Protein AF-E7F0K5-F1 (afdb_monomer)

Radius of gyration: 49.09 Å; Cα contacts (8 Å, |Δi|>4): 23; chains: 1; bounding box: 110×44×139 Å

InterPro domains:
  IPR042800 MAP3K7 C-terminal-like protein [PTHR47140] (5-150)
  IPR060742 MAP3K7-like, C-terminal coiled coil [PF27575] (57-149)

Sequence (150 aa):
MDVDVSAETLELRYQILSFSYQACYSACVFLSELKDAEDPLPSFPDLEQRLQPVLPCRSLKESIEVYKDHCKMANEFNQVKHEIARLEDRKKELMAELLEDEKASMEFARYEEEYRILTEENQNLITVHSERAQQLETLRVISQKRQGSS

Foldseek 3Di:
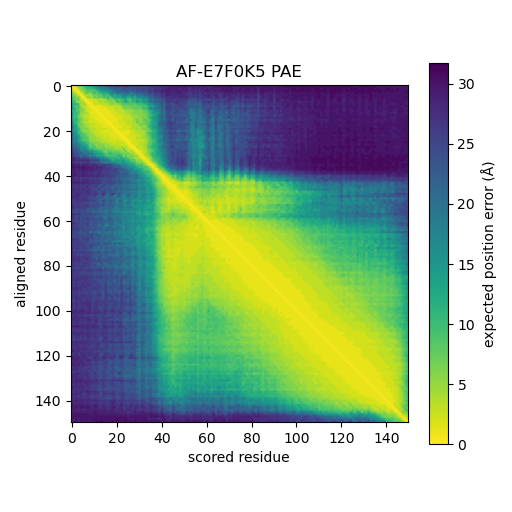DDPDPPVVVVVVVVVVVVVVVVVVVVVVVVVVVVPPDDDDDDDQPPDDPVLDQDDFDPVDPVSVVVSVVSSVVSVVVVVVVVVVVVVVVVVVVVVVVVVVVVVVVVVVVVVVVVVVVVVVVVVVVVVVVVVVVVVVVVVVVVVVVVVPPD

pLDDT: mean 83.78, std 17.15, range [43.09, 98.88]

Mea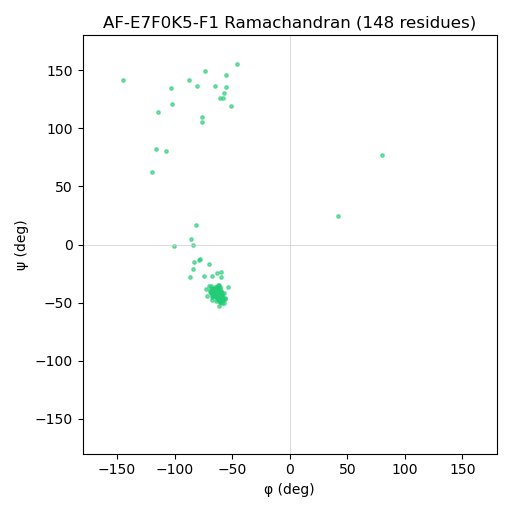n predicted aligned error: 14.66 Å

Structure (mmCIF, N/CA/C/O backbone):
data_AF-E7F0K5-F1
#
_entry.id   AF-E7F0K5-F1
#
loop_
_atom_site.group_PDB
_atom_site.id
_atom_site.type_symbol
_atom_site.label_atom_id
_atom_site.label_alt_id
_atom_site.label_comp_id
_atom_site.label_asym_id
_atom_site.label_entity_id
_atom_site.label_seq_id
_atom_site.pdbx_PDB_ins_code
_atom_site.Cartn_x
_atom_site.Cartn_y
_atom_site.Cartn_z
_atom_site.occupancy
_atom_site.B_iso_or_equiv
_atom_site.auth_seq_id
_atom_site.auth_comp_id
_atom_site.auth_asym_id
_atom_site.auth_atom_id
_atom_site.pdbx_PDB_model_num
ATOM 1 N N . MET A 1 1 ? 60.156 34.770 -71.248 1.00 43.09 1 MET A N 1
ATOM 2 C CA . MET A 1 1 ? 59.335 33.679 -71.827 1.00 43.09 1 MET A CA 1
ATOM 3 C C . MET A 1 1 ? 58.666 33.064 -70.623 1.00 43.09 1 MET A C 1
ATOM 5 O O . MET A 1 1 ? 59.185 32.113 -70.062 1.00 43.09 1 MET A O 1
ATOM 9 N N . ASP A 1 2 ? 57.601 33.705 -70.160 1.00 46.62 2 ASP A N 1
ATOM 10 C CA . ASP A 1 2 ? 56.984 33.415 -68.868 1.00 46.62 2 ASP A CA 1
ATOM 11 C C . ASP A 1 2 ? 55.582 32.912 -69.173 1.00 46.62 2 ASP A C 1
ATOM 13 O O . ASP A 1 2 ? 54.620 33.669 -69.272 1.00 46.62 2 ASP A O 1
ATOM 17 N N . VAL A 1 3 ? 55.529 31.624 -69.503 1.00 49.34 3 VAL A N 1
ATOM 18 C CA . VAL A 1 3 ? 54.301 30.918 -69.851 1.00 49.34 3 VAL A CA 1
ATOM 19 C C . VAL A 1 3 ? 53.549 30.642 -68.556 1.00 49.34 3 VAL A C 1
ATOM 21 O O . VAL A 1 3 ? 53.991 29.830 -67.759 1.00 49.34 3 VAL A O 1
ATOM 24 N N . ASP A 1 4 ? 52.475 31.391 -68.325 1.00 54.81 4 ASP A N 1
ATOM 25 C CA . ASP A 1 4 ? 51.150 30.941 -67.861 1.00 54.81 4 ASP A CA 1
ATOM 26 C C . ASP A 1 4 ? 51.013 29.869 -66.747 1.00 54.81 4 ASP A C 1
ATOM 28 O O . ASP A 1 4 ? 49.973 29.228 -66.616 1.00 54.81 4 ASP A O 1
ATOM 32 N N . VAL A 1 5 ? 52.010 29.703 -65.869 1.00 55.72 5 VAL A N 1
ATOM 33 C CA . VAL A 1 5 ? 51.971 28.727 -64.753 1.00 55.72 5 VAL A CA 1
ATOM 34 C C . VAL A 1 5 ? 50.801 28.990 -63.790 1.00 55.72 5 VAL A C 1
ATOM 36 O O . VAL A 1 5 ? 50.279 28.074 -63.150 1.00 55.72 5 VAL A O 1
ATOM 39 N N . SER A 1 6 ? 50.360 30.246 -63.681 1.00 59.16 6 SER A N 1
ATOM 40 C CA . SER A 1 6 ? 49.271 30.638 -62.777 1.00 59.16 6 SER A CA 1
ATOM 41 C C . SER A 1 6 ? 47.898 30.173 -63.279 1.00 59.16 6 SER A C 1
ATOM 43 O O . SER A 1 6 ? 47.079 29.730 -62.472 1.00 59.16 6 SER A O 1
ATOM 45 N N . ALA A 1 7 ? 47.656 30.222 -64.595 1.00 58.06 7 ALA A N 1
ATOM 46 C CA . ALA A 1 7 ? 46.385 29.810 -65.185 1.00 58.06 7 ALA A CA 1
ATOM 47 C C . ALA A 1 7 ? 46.214 28.285 -65.147 1.00 58.06 7 ALA A C 1
ATOM 49 O O . ALA A 1 7 ? 45.179 27.802 -64.694 1.00 58.06 7 ALA A O 1
ATOM 50 N N . GLU A 1 8 ? 47.258 27.524 -65.494 1.00 62.09 8 GLU A N 1
ATOM 51 C CA . GLU A 1 8 ? 47.227 26.053 -65.421 1.00 62.09 8 GLU A CA 1
ATOM 52 C C . GLU A 1 8 ? 47.036 25.545 -63.983 1.00 62.09 8 GLU A C 1
ATOM 54 O O . GLU A 1 8 ? 46.307 24.581 -63.740 1.00 62.09 8 GLU A O 1
ATOM 59 N N . THR A 1 9 ? 47.634 26.226 -62.999 1.00 68.50 9 THR A N 1
ATOM 60 C CA . THR A 1 9 ? 47.472 25.871 -61.581 1.00 68.50 9 THR A CA 1
ATOM 61 C C . THR A 1 9 ? 46.059 26.173 -61.070 1.00 68.50 9 THR A C 1
ATOM 63 O O . THR A 1 9 ? 45.535 25.430 -60.233 1.00 68.50 9 THR A O 1
ATOM 66 N N . LEU A 1 10 ? 45.427 27.251 -61.549 1.00 67.94 10 LEU A N 1
ATOM 67 C CA . LEU A 1 10 ? 44.035 27.562 -61.217 1.00 67.94 10 LEU A CA 1
ATOM 68 C C . LEU A 1 10 ? 43.073 26.536 -61.824 1.00 67.94 10 LEU A C 1
ATOM 70 O O . LEU A 1 10 ? 42.159 26.090 -61.130 1.00 67.94 10 LEU A O 1
ATOM 74 N N . GLU A 1 11 ? 43.320 26.121 -63.065 1.00 76.94 11 GLU A N 1
ATOM 75 C CA . GLU A 1 11 ? 42.488 25.150 -63.777 1.00 76.94 11 GLU A CA 1
ATOM 76 C C . GLU A 1 11 ? 42.515 23.779 -63.086 1.00 76.94 11 GLU A C 1
ATOM 78 O O . GLU A 1 11 ? 41.473 23.197 -62.785 1.00 76.94 11 GLU A O 1
ATOM 83 N N . LEU A 1 12 ? 43.705 23.314 -62.690 1.00 75.00 12 LEU A N 1
ATOM 84 C CA . LEU A 1 12 ? 43.871 22.083 -61.910 1.00 75.00 12 LEU A CA 1
ATOM 85 C C . LEU A 1 12 ? 43.131 22.133 -60.567 1.00 75.00 12 LEU A C 1
ATOM 87 O O . LEU A 1 12 ? 42.501 21.153 -60.166 1.00 75.00 12 LEU A O 1
ATOM 91 N N . ARG A 1 13 ? 43.162 23.273 -59.866 1.00 75.56 13 ARG A N 1
ATOM 92 C CA . ARG A 1 13 ? 42.415 23.444 -58.608 1.00 75.56 13 ARG A CA 1
ATOM 93 C C . ARG A 1 13 ? 40.910 23.422 -58.839 1.00 75.56 13 ARG A C 1
ATOM 95 O O . ARG A 1 13 ? 40.201 22.781 -58.065 1.00 75.56 13 ARG A O 1
ATOM 102 N N . TYR A 1 14 ? 40.434 24.085 -59.890 1.00 75.12 14 TYR A N 1
ATOM 103 C CA . TYR A 1 14 ? 39.019 24.099 -60.251 1.00 75.12 14 TYR A CA 1
ATOM 104 C C . TYR A 1 14 ? 38.523 22.696 -60.606 1.00 75.12 14 TYR A C 1
ATOM 106 O O . TYR A 1 14 ? 37.451 22.286 -60.167 1.00 75.12 14 TYR A O 1
ATOM 114 N N . GLN A 1 15 ? 39.345 21.917 -61.305 1.00 80.00 15 GLN A N 1
ATOM 115 C CA . GLN A 1 15 ? 39.024 20.548 -61.679 1.00 80.00 15 GLN A CA 1
ATOM 116 C C . GLN A 1 15 ? 39.005 19.602 -60.471 1.00 80.00 15 GLN A C 1
ATOM 118 O O . GLN A 1 15 ? 38.096 18.791 -60.332 1.00 80.00 15 GLN A O 1
ATOM 123 N N . ILE A 1 16 ? 39.943 19.740 -59.531 1.00 77.19 16 ILE A N 1
ATOM 124 C CA . ILE A 1 16 ? 39.923 18.968 -58.276 1.00 77.19 16 ILE A CA 1
ATOM 125 C C . ILE A 1 16 ? 38.682 19.315 -57.435 1.00 77.19 16 ILE A C 1
ATOM 127 O O . ILE A 1 16 ? 38.042 18.425 -56.871 1.00 77.19 16 ILE A O 1
ATOM 131 N N . LEU A 1 17 ? 38.319 20.599 -57.361 1.00 69.69 17 LEU A N 1
ATOM 132 C CA . LEU A 1 17 ? 37.118 21.063 -56.661 1.00 69.69 17 LEU A CA 1
ATOM 133 C C . LEU A 1 17 ? 35.829 20.582 -57.339 1.00 69.69 17 LEU A C 1
ATOM 135 O O . LEU A 1 17 ? 34.889 20.200 -56.646 1.00 69.69 17 LEU A O 1
ATOM 139 N N . SER A 1 18 ? 35.778 20.550 -58.672 1.00 75.00 18 SER A N 1
ATOM 140 C CA . SER A 1 18 ? 34.610 20.054 -59.399 1.00 75.00 18 SER A CA 1
ATOM 141 C C . SER A 1 18 ? 34.449 18.542 -59.240 1.00 75.00 18 SER A C 1
ATOM 143 O O . SER A 1 18 ? 33.335 18.081 -59.009 1.00 75.00 18 SER A O 1
ATOM 145 N N . PHE A 1 19 ? 35.542 17.771 -59.243 1.00 74.62 19 PHE A N 1
ATOM 146 C CA . PHE A 1 19 ? 35.499 16.334 -58.964 1.00 74.62 19 PHE A CA 1
ATOM 147 C C . PHE A 1 19 ? 35.072 16.025 -57.526 1.00 74.62 19 PHE A C 1
ATOM 149 O O . PHE A 1 19 ? 34.264 15.118 -57.320 1.00 74.62 19 PHE A O 1
ATOM 156 N N . SER A 1 20 ? 35.560 16.776 -56.533 1.00 72.44 20 SER A N 1
ATOM 157 C CA . SER A 1 20 ? 35.138 16.581 -55.140 1.00 72.44 20 SER A CA 1
ATOM 158 C C . SER A 1 20 ? 33.671 16.965 -54.934 1.00 72.44 20 SER A C 1
ATOM 160 O O . SER A 1 20 ? 32.935 16.226 -54.283 1.00 72.44 20 SER A O 1
ATOM 162 N N . TYR A 1 21 ? 33.207 18.049 -55.562 1.00 71.62 21 TYR A N 1
ATOM 163 C CA . TYR A 1 21 ? 31.803 18.449 -55.537 1.00 71.62 21 TYR A CA 1
ATOM 164 C C . TYR A 1 21 ? 30.902 17.426 -56.235 1.00 71.62 21 TYR A C 1
ATOM 166 O O . TYR A 1 21 ? 29.876 17.048 -55.679 1.00 71.62 21 TYR A O 1
ATOM 174 N N . GLN A 1 22 ? 31.303 16.913 -57.401 1.00 75.12 22 GLN A N 1
ATOM 175 C CA . GLN A 1 22 ? 30.571 15.880 -58.136 1.00 75.12 22 GLN A CA 1
ATOM 176 C C . GLN A 1 22 ? 30.497 14.570 -57.340 1.00 75.12 22 GLN A C 1
ATOM 178 O O . GLN A 1 22 ? 29.451 13.927 -57.315 1.00 75.12 22 GLN A O 1
ATOM 183 N N . ALA A 1 23 ? 31.579 14.184 -56.656 1.00 68.75 23 ALA A N 1
ATOM 184 C CA . ALA A 1 23 ? 31.605 13.008 -55.790 1.00 68.75 23 ALA A CA 1
ATOM 185 C C . ALA A 1 23 ? 30.695 13.188 -54.565 1.00 68.75 23 ALA A C 1
ATOM 187 O O . ALA A 1 23 ? 29.912 12.295 -54.250 1.00 68.75 23 ALA A O 1
ATOM 188 N N . CYS A 1 24 ? 30.733 14.359 -53.922 1.00 60.94 24 CYS A N 1
ATOM 189 C CA . CYS A 1 24 ? 29.842 14.697 -52.813 1.00 60.94 24 CYS A CA 1
ATOM 190 C C . CYS A 1 24 ? 28.375 14.760 -53.254 1.00 60.94 24 CYS A C 1
ATOM 192 O O . CYS A 1 24 ? 27.509 14.233 -52.564 1.00 60.94 24 CYS A O 1
ATOM 194 N N . TYR A 1 25 ? 28.087 15.363 -54.409 1.00 63.22 25 TYR A N 1
ATOM 195 C CA . TYR A 1 25 ? 26.742 15.453 -54.971 1.00 63.22 25 TYR A CA 1
ATOM 196 C C . TYR A 1 25 ? 26.218 14.073 -55.369 1.00 63.22 25 TYR A C 1
ATOM 198 O O . TYR A 1 25 ? 25.103 13.730 -55.002 1.00 63.22 25 TYR A O 1
ATOM 206 N N . SER A 1 26 ? 27.037 13.243 -56.017 1.00 65.88 26 SER A N 1
ATOM 207 C CA . SER A 1 26 ? 26.697 11.857 -56.357 1.00 65.88 26 SER A CA 1
ATOM 208 C C . SER A 1 26 ? 26.440 11.011 -55.105 1.00 65.88 26 SER A C 1
ATOM 210 O O . SER A 1 26 ? 25.443 10.300 -55.044 1.00 65.88 26 SER A O 1
ATOM 212 N N . ALA A 1 27 ? 27.252 11.163 -54.052 1.00 60.41 27 ALA A N 1
ATOM 213 C CA . ALA A 1 27 ? 27.002 10.525 -52.759 1.00 60.41 27 ALA A CA 1
ATOM 214 C C . ALA A 1 27 ? 25.692 11.015 -52.112 1.00 60.41 27 ALA A C 1
ATOM 216 O O . ALA A 1 27 ? 24.942 10.213 -51.560 1.00 60.41 27 ALA A O 1
ATOM 217 N N . CYS A 1 28 ? 25.380 12.312 -52.218 1.00 52.47 28 CYS A N 1
ATOM 218 C CA . CYS A 1 28 ? 24.133 12.897 -51.713 1.00 52.47 28 CYS A CA 1
ATOM 219 C C . CYS A 1 28 ? 22.896 12.432 -52.503 1.00 52.47 28 CYS A C 1
ATOM 221 O O . CYS A 1 28 ? 21.852 12.146 -51.913 1.00 52.47 28 CYS A O 1
ATOM 223 N N . VAL A 1 29 ? 23.005 12.337 -53.831 1.00 53.88 29 VAL A N 1
ATOM 224 C CA . VAL A 1 29 ? 21.943 11.850 -54.723 1.00 53.88 29 VAL A CA 1
ATOM 225 C C . VAL A 1 29 ? 21.714 10.356 -54.501 1.00 53.88 29 VAL A C 1
ATOM 227 O O . VAL A 1 29 ? 20.574 9.944 -54.324 1.00 53.88 29 VAL A O 1
ATOM 230 N N . PHE A 1 30 ? 22.775 9.562 -54.346 1.00 49.00 30 PHE A N 1
ATOM 231 C CA . PHE A 1 30 ? 22.680 8.139 -54.011 1.00 49.00 30 PHE A CA 1
ATOM 232 C C . PHE A 1 30 ? 22.036 7.896 -52.633 1.00 49.00 30 PHE A C 1
ATOM 234 O O . PHE A 1 30 ? 21.244 6.972 -52.460 1.00 49.00 30 PHE A O 1
ATOM 241 N N . LEU A 1 31 ? 22.309 8.765 -51.652 1.00 50.12 31 LEU A N 1
ATOM 242 C CA . LEU A 1 31 ? 21.621 8.764 -50.354 1.00 50.12 31 LEU A CA 1
ATOM 243 C C . LEU A 1 31 ? 20.137 9.156 -50.460 1.00 50.12 31 LEU A C 1
ATOM 245 O O . LEU A 1 31 ? 19.339 8.740 -49.622 1.00 50.12 31 LEU A O 1
ATOM 249 N N . SER A 1 32 ? 19.767 9.943 -51.475 1.00 48.00 32 SER A N 1
ATOM 250 C CA . SER A 1 32 ? 18.395 10.417 -51.699 1.00 48.00 32 SER A CA 1
ATOM 251 C C . SER A 1 32 ? 17.541 9.441 -52.516 1.00 48.00 32 SER A C 1
ATOM 253 O O . SER A 1 32 ? 16.331 9.405 -52.315 1.00 48.00 32 SER A O 1
ATOM 255 N N . GLU A 1 33 ? 18.143 8.633 -53.393 1.00 43.81 33 GLU A N 1
ATOM 256 C CA . GLU A 1 33 ? 17.443 7.646 -54.234 1.00 43.81 33 GLU A CA 1
ATOM 257 C C . GLU A 1 33 ? 17.156 6.311 -53.516 1.00 43.81 33 GLU A C 1
ATOM 259 O O . GLU A 1 33 ? 16.277 5.565 -53.931 1.00 43.81 33 GLU A O 1
ATOM 264 N N . LEU A 1 34 ? 17.794 6.032 -52.373 1.00 47.22 34 LEU A N 1
ATOM 265 C CA . LEU A 1 34 ? 17.490 4.872 -51.509 1.00 47.22 34 LEU A CA 1
ATOM 266 C C . LEU A 1 34 ? 16.281 5.095 -50.578 1.00 47.22 34 LEU A C 1
ATOM 268 O O . LEU A 1 34 ? 16.114 4.399 -49.574 1.00 47.22 34 LEU A O 1
ATOM 272 N N . LYS A 1 35 ? 15.457 6.102 -50.881 1.00 48.16 35 LYS A N 1
ATOM 273 C CA . LYS A 1 35 ? 14.276 6.492 -50.102 1.00 48.16 35 LYS A CA 1
ATOM 274 C C . LYS A 1 35 ? 13.017 5.696 -50.463 1.00 48.16 35 LYS A C 1
ATOM 276 O O . LYS A 1 35 ? 11.964 5.975 -49.898 1.00 48.16 35 LYS A O 1
ATOM 281 N N . ASP A 1 36 ? 13.138 4.703 -51.342 1.00 45.16 36 ASP A N 1
ATOM 282 C CA . ASP A 1 36 ? 12.068 3.760 -51.648 1.00 45.16 36 ASP A CA 1
ATOM 283 C C . ASP A 1 36 ? 12.305 2.417 -50.940 1.00 45.16 36 ASP A C 1
ATOM 285 O O . ASP A 1 36 ? 13.305 1.739 -51.167 1.00 45.16 36 ASP A O 1
ATOM 289 N N . ALA A 1 37 ? 11.325 2.057 -50.102 1.00 52.66 37 ALA A N 1
ATOM 290 C CA . ALA A 1 37 ? 11.152 0.813 -49.341 1.00 52.66 37 ALA A CA 1
ATOM 291 C C . ALA A 1 37 ? 11.955 0.655 -48.031 1.00 52.66 37 ALA A C 1
ATOM 293 O O . ALA A 1 37 ? 12.883 -0.140 -47.956 1.00 52.66 37 ALA A O 1
ATOM 294 N N . GLU A 1 38 ? 11.527 1.312 -46.949 1.00 50.19 38 GLU A N 1
ATOM 295 C CA . GLU A 1 38 ? 11.812 0.862 -45.572 1.00 50.19 38 GLU A CA 1
ATOM 296 C C . GLU A 1 38 ? 10.611 1.192 -44.669 1.00 50.19 38 GLU A C 1
ATOM 298 O O . GLU A 1 38 ? 9.983 2.242 -44.827 1.00 50.19 38 GLU A O 1
ATOM 303 N N . ASP A 1 39 ? 10.299 0.286 -43.739 1.00 53.38 39 ASP A N 1
ATOM 304 C CA . ASP A 1 39 ? 9.325 0.452 -42.652 1.00 53.38 39 ASP A CA 1
ATOM 305 C C . ASP A 1 39 ? 9.481 1.805 -41.921 1.00 53.38 39 ASP A C 1
ATOM 307 O O . ASP A 1 39 ? 10.584 2.366 -41.890 1.00 53.38 39 ASP A O 1
ATOM 311 N N . PRO A 1 40 ? 8.419 2.341 -41.281 1.00 57.78 40 PRO A N 1
ATOM 312 C CA . PRO A 1 40 ? 8.531 3.536 -40.451 1.00 57.78 40 PRO A CA 1
ATOM 313 C C . PRO A 1 40 ? 9.675 3.375 -39.447 1.00 57.78 40 PRO A C 1
ATOM 315 O O . PRO A 1 40 ? 9.658 2.466 -38.616 1.00 57.78 40 PRO A O 1
ATOM 318 N N . LEU A 1 41 ? 10.677 4.254 -39.532 1.00 64.38 41 LEU A N 1
ATOM 319 C CA . LEU A 1 41 ? 11.824 4.209 -38.631 1.00 64.38 41 LEU A CA 1
ATOM 320 C C . LEU A 1 41 ? 11.334 4.301 -37.176 1.00 64.38 41 LEU A C 1
ATOM 322 O O . LEU A 1 41 ? 10.553 5.208 -36.861 1.00 64.38 41 LEU A O 1
ATOM 326 N N . PRO A 1 42 ? 11.781 3.401 -36.283 1.00 66.56 42 PRO A N 1
ATOM 327 C CA . PRO A 1 42 ? 11.388 3.451 -34.885 1.00 66.56 42 PRO A CA 1
ATOM 328 C C . PRO A 1 42 ? 11.839 4.780 -34.269 1.00 66.56 42 PRO A C 1
ATOM 330 O O . PRO A 1 42 ? 13.004 5.169 -34.361 1.00 66.56 42 PRO A O 1
ATOM 333 N N . SER A 1 43 ? 10.885 5.495 -33.671 1.00 76.81 43 SER A N 1
ATOM 334 C CA . SER A 1 43 ? 11.100 6.789 -33.024 1.00 76.81 43 SER A CA 1
ATOM 335 C C . SER A 1 43 ? 11.121 6.614 -31.509 1.00 76.81 43 SER A C 1
ATOM 337 O O . SER A 1 43 ? 10.260 5.937 -30.949 1.00 76.81 43 SER A O 1
ATOM 339 N N . PHE A 1 44 ? 12.095 7.238 -30.846 1.00 84.38 44 PHE A N 1
ATOM 340 C CA . PHE A 1 44 ? 12.340 7.086 -29.413 1.00 84.38 44 PHE A CA 1
ATOM 341 C C . PHE A 1 44 ? 12.219 8.428 -28.673 1.00 84.38 44 PHE A C 1
ATOM 343 O O . PHE A 1 44 ? 13.202 8.890 -28.105 1.00 84.38 44 PHE A O 1
ATOM 350 N N . PRO A 1 45 ? 11.049 9.090 -28.653 1.00 82.00 45 PRO A N 1
ATOM 351 C CA . PRO A 1 45 ? 10.909 10.457 -28.127 1.00 82.00 45 PRO A CA 1
ATOM 352 C C . PRO A 1 45 ? 11.305 10.602 -26.646 1.00 82.00 45 PRO A C 1
ATOM 354 O O . PRO A 1 45 ? 11.682 11.683 -26.207 1.00 82.00 45 PRO A O 1
ATOM 357 N N . ASP A 1 46 ? 11.247 9.504 -25.895 1.00 83.69 46 ASP A N 1
ATOM 358 C CA . ASP A 1 46 ? 11.579 9.420 -24.474 1.00 83.69 46 ASP A CA 1
ATOM 359 C C . ASP A 1 46 ? 13.077 9.371 -24.144 1.00 83.69 46 ASP A C 1
ATOM 361 O O . ASP A 1 46 ? 13.437 9.507 -22.968 1.00 83.69 46 ASP A O 1
ATOM 365 N 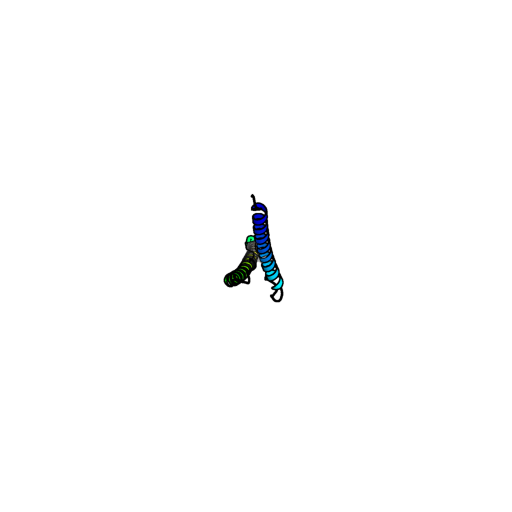N . LEU A 1 47 ? 13.937 9.150 -25.146 1.00 85.50 47 LEU A N 1
ATOM 366 C CA . LEU A 1 47 ? 15.391 9.151 -24.992 1.00 85.50 47 LEU A CA 1
ATOM 367 C C . LEU A 1 47 ? 15.947 10.568 -25.163 1.00 85.50 47 LEU A C 1
ATOM 369 O O . LEU A 1 47 ? 15.549 11.312 -26.061 1.00 85.50 47 LEU A O 1
ATOM 373 N N . GLU A 1 48 ? 16.949 10.920 -24.356 1.00 85.31 48 GLU A N 1
ATOM 374 C CA . GLU A 1 48 ? 17.704 12.158 -24.555 1.00 85.31 48 GLU A CA 1
ATOM 375 C C . GLU A 1 48 ? 18.282 12.228 -25.973 1.00 85.31 48 GLU A C 1
ATOM 377 O O . GLU A 1 48 ? 18.713 11.217 -26.529 1.00 85.31 48 GLU A O 1
ATOM 382 N N . GLN A 1 49 ? 18.367 13.431 -26.546 1.00 83.69 49 GLN A N 1
ATOM 383 C CA . GLN A 1 49 ? 18.805 13.617 -27.933 1.00 83.69 49 GLN A CA 1
ATOM 384 C C . GLN A 1 49 ? 20.167 12.961 -28.234 1.00 83.69 49 GLN A C 1
ATOM 386 O O . GLN A 1 49 ? 20.354 12.401 -29.309 1.00 83.69 49 GLN A O 1
ATOM 391 N N . ARG A 1 50 ? 21.105 12.977 -27.276 1.00 85.25 50 ARG A N 1
ATOM 392 C CA . ARG A 1 50 ? 22.432 12.344 -27.415 1.00 85.25 50 ARG A CA 1
ATOM 393 C C . ARG A 1 50 ? 22.409 10.810 -27.414 1.00 85.25 50 ARG A C 1
ATOM 395 O O . ARG A 1 50 ? 23.407 10.201 -27.773 1.00 85.25 50 ARG A O 1
ATOM 402 N N . LEU A 1 51 ? 21.311 10.204 -26.964 1.00 86.62 51 LEU A N 1
ATOM 403 C CA . LEU A 1 51 ? 21.116 8.755 -26.886 1.00 86.62 51 LEU A CA 1
ATOM 404 C C . LEU A 1 51 ? 20.272 8.218 -28.050 1.00 86.62 51 LEU A C 1
ATOM 406 O O . LEU A 1 51 ? 20.053 7.011 -28.129 1.00 86.62 51 LEU A O 1
ATOM 410 N N . GLN A 1 52 ? 19.799 9.087 -28.947 1.00 86.88 52 GLN A N 1
ATOM 411 C CA . GLN A 1 52 ? 19.024 8.682 -30.117 1.00 86.88 52 GLN A CA 1
ATOM 412 C C . GLN A 1 52 ? 19.879 7.832 -31.071 1.00 86.88 52 GLN A C 1
ATOM 414 O O . GLN A 1 52 ? 21.028 8.201 -31.338 1.00 86.88 52 GLN A O 1
ATOM 419 N N . PRO A 1 53 ? 19.341 6.729 -31.624 1.00 86.81 53 PRO A N 1
ATOM 420 C CA . PRO A 1 53 ? 20.030 5.967 -32.657 1.00 86.81 53 PRO A CA 1
ATOM 421 C C . PRO A 1 53 ? 20.354 6.848 -33.871 1.00 86.81 53 PRO A C 1
ATOM 423 O O . PRO A 1 53 ? 19.474 7.486 -34.451 1.00 86.81 53 PRO A O 1
ATOM 426 N N . VAL A 1 54 ? 21.624 6.872 -34.275 1.00 85.50 54 VAL A N 1
ATOM 427 C CA . VAL A 1 54 ? 22.067 7.587 -35.481 1.00 85.50 54 VAL A CA 1
ATOM 428 C C . VAL A 1 54 ? 21.776 6.729 -36.709 1.00 85.50 54 VAL A C 1
ATOM 430 O O . VAL A 1 54 ? 22.041 5.530 -36.693 1.00 85.50 54 VAL A O 1
ATOM 433 N N . LEU A 1 55 ? 21.256 7.333 -37.783 1.00 86.50 55 LEU A N 1
ATOM 434 C CA . LEU A 1 55 ? 20.938 6.608 -39.018 1.00 86.50 55 LEU A CA 1
ATOM 435 C C . LEU A 1 55 ? 22.165 5.854 -39.567 1.00 86.50 55 LEU A C 1
ATOM 437 O O . LEU A 1 55 ? 23.255 6.432 -39.629 1.00 86.50 55 LEU A O 1
ATOM 441 N N . PRO A 1 56 ? 22.000 4.589 -39.998 1.00 87.38 56 PRO A N 1
ATOM 442 C CA . PRO A 1 56 ? 23.120 3.782 -40.452 1.00 87.38 56 PRO A CA 1
ATOM 443 C C . PRO A 1 56 ? 23.621 4.218 -41.833 1.00 87.38 56 PRO A C 1
ATOM 445 O O . PRO A 1 56 ? 22.848 4.616 -42.709 1.00 87.38 56 PRO A O 1
ATOM 448 N N . CYS A 1 57 ? 24.921 4.044 -42.071 1.00 84.81 57 CYS A N 1
ATOM 449 C CA . CYS A 1 57 ? 25.507 4.111 -43.404 1.00 84.81 57 CYS A CA 1
ATOM 450 C C . CYS A 1 57 ? 25.194 2.814 -44.165 1.00 84.81 57 CYS A C 1
ATOM 452 O O . CYS A 1 57 ? 25.740 1.756 -43.855 1.00 84.81 57 CYS A O 1
ATOM 454 N N . ARG A 1 58 ? 24.320 2.886 -45.177 1.00 77.75 58 ARG A N 1
ATOM 455 C CA . ARG A 1 58 ? 23.805 1.702 -45.896 1.00 77.75 58 ARG A CA 1
ATOM 456 C C . ARG A 1 58 ? 24.877 0.897 -46.642 1.00 77.75 58 ARG A C 1
ATOM 458 O O . ARG A 1 58 ? 24.683 -0.290 -46.879 1.00 77.75 58 ARG A O 1
ATOM 465 N N . SER A 1 59 ? 25.995 1.521 -47.012 1.00 82.69 59 SER A N 1
ATOM 466 C CA . SER A 1 59 ? 27.106 0.847 -47.697 1.00 82.69 59 SER A CA 1
ATOM 467 C C . SER A 1 59 ? 27.999 0.034 -46.755 1.00 82.69 59 SER A C 1
ATOM 469 O O . SER A 1 59 ? 28.792 -0.777 -47.233 1.00 82.69 59 SER A O 1
ATOM 471 N N . LEU A 1 60 ? 27.869 0.217 -45.434 1.00 87.88 60 LEU A N 1
ATOM 472 C CA . LEU A 1 60 ? 28.671 -0.474 -44.432 1.00 87.88 6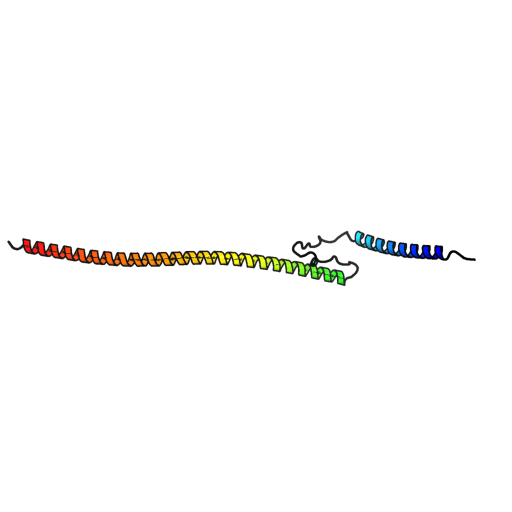0 LEU A CA 1
ATOM 473 C C . LEU A 1 60 ? 27.797 -1.395 -43.577 1.00 87.88 60 LEU A C 1
ATOM 4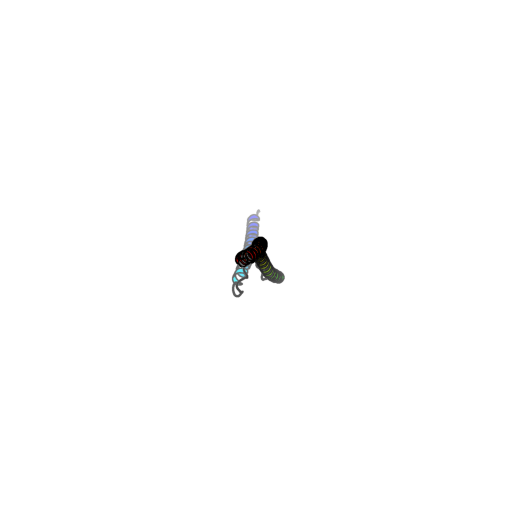75 O O . LEU A 1 60 ? 26.973 -0.944 -42.781 1.00 87.88 60 LEU A O 1
ATOM 479 N N . LYS A 1 61 ? 28.032 -2.705 -43.689 1.00 89.56 61 LYS A N 1
ATOM 480 C CA . LYS A 1 61 ? 27.281 -3.728 -42.946 1.00 89.56 61 LYS A CA 1
ATOM 481 C C . LYS A 1 61 ? 27.343 -3.521 -41.427 1.00 89.56 61 LYS A C 1
ATOM 483 O O . LYS A 1 61 ? 26.321 -3.624 -40.759 1.00 89.56 61 LYS A O 1
ATOM 488 N N . GLU A 1 62 ? 28.518 -3.174 -40.908 1.00 90.75 62 GLU A N 1
ATOM 489 C CA . GLU A 1 62 ? 28.753 -2.937 -39.475 1.00 90.75 62 GLU A CA 1
ATOM 490 C C . GLU A 1 62 ? 27.913 -1.764 -38.951 1.00 90.75 62 GLU A C 1
ATOM 492 O O . GLU A 1 62 ? 27.364 -1.830 -37.855 1.00 90.75 62 GLU A O 1
ATOM 497 N N . SER A 1 63 ? 27.736 -0.709 -39.756 1.00 86.75 63 SER A N 1
ATOM 498 C CA . SER A 1 63 ? 26.915 0.443 -39.369 1.00 86.75 63 SER A CA 1
ATOM 499 C C . SER A 1 63 ? 25.436 0.076 -39.247 1.00 86.75 63 SER A C 1
ATOM 501 O O . SER A 1 63 ? 24.765 0.538 -38.325 1.00 86.75 63 SER A O 1
ATOM 503 N N . ILE A 1 64 ? 24.935 -0.776 -40.147 1.00 87.94 64 ILE A N 1
ATOM 504 C CA . ILE A 1 64 ? 23.559 -1.284 -40.090 1.00 87.94 64 ILE A CA 1
ATOM 505 C C . ILE A 1 64 ? 23.348 -2.146 -38.838 1.00 87.94 64 ILE A C 1
ATOM 507 O O . ILE A 1 64 ? 22.298 -2.053 -38.205 1.00 87.94 64 ILE A O 1
ATOM 511 N N . GLU A 1 65 ? 24.324 -2.977 -38.476 1.00 89.19 65 GLU A N 1
ATOM 512 C CA . GLU A 1 65 ? 24.248 -3.851 -37.300 1.00 89.19 65 GLU A CA 1
ATOM 513 C C . GLU A 1 65 ? 24.247 -3.049 -35.991 1.00 89.19 65 GLU A C 1
ATOM 515 O O . GLU A 1 65 ? 23.332 -3.207 -35.184 1.00 89.19 65 GLU A O 1
ATOM 520 N N . VAL A 1 66 ? 25.162 -2.083 -35.845 1.00 89.81 66 VAL A N 1
ATOM 521 C CA . VAL A 1 66 ? 25.203 -1.182 -34.678 1.00 89.81 66 VAL A CA 1
ATOM 522 C C . VAL A 1 66 ? 23.896 -0.400 -34.517 1.00 89.81 66 VAL A C 1
ATOM 524 O O . VAL A 1 66 ? 23.391 -0.270 -33.404 1.00 89.81 66 VAL A O 1
ATOM 527 N N . TYR A 1 67 ? 23.307 0.093 -35.611 1.00 88.94 67 TYR A N 1
ATOM 528 C CA . TYR A 1 67 ? 22.018 0.789 -35.554 1.00 88.94 67 TYR A CA 1
ATOM 529 C C . TYR A 1 67 ? 20.888 -0.111 -35.036 1.00 88.94 67 TYR A C 1
ATOM 531 O O . TYR A 1 67 ? 20.080 0.324 -34.211 1.00 88.94 67 TYR A O 1
ATOM 539 N N . LYS A 1 68 ? 20.835 -1.370 -35.493 1.00 89.88 68 LYS A N 1
ATOM 540 C CA . LYS A 1 68 ? 19.831 -2.345 -35.042 1.00 89.88 68 LYS A CA 1
ATOM 541 C C . LYS A 1 68 ? 19.973 -2.643 -33.553 1.00 89.88 68 LYS A C 1
ATOM 543 O O . LYS A 1 68 ? 18.971 -2.616 -32.837 1.00 89.88 68 LYS A O 1
ATOM 548 N N . ASP A 1 69 ? 21.198 -2.860 -33.087 1.00 91.62 69 ASP A N 1
ATOM 549 C CA . ASP A 1 69 ? 21.483 -3.095 -31.671 1.00 91.62 69 ASP A CA 1
ATOM 550 C C . ASP A 1 69 ? 21.119 -1.881 -30.811 1.00 91.62 69 ASP A C 1
ATOM 552 O O . ASP A 1 69 ? 20.500 -2.030 -29.756 1.00 91.62 69 ASP A O 1
ATOM 556 N N . HIS A 1 70 ? 21.409 -0.667 -31.287 1.00 92.00 70 HIS A N 1
ATOM 557 C CA . HIS A 1 70 ? 21.021 0.565 -30.598 1.00 92.00 70 HIS A CA 1
ATOM 558 C C . HIS A 1 70 ? 19.499 0.683 -30.501 1.00 92.00 70 HIS A C 1
ATOM 560 O O . HIS A 1 70 ? 18.974 0.934 -29.419 1.00 92.00 70 HIS A O 1
ATOM 566 N N . CYS A 1 71 ? 18.765 0.437 -31.589 1.00 90.62 71 CYS A N 1
ATOM 567 C CA . CYS A 1 71 ? 17.300 0.454 -31.567 1.00 90.62 71 CYS A CA 1
ATOM 568 C C . CYS A 1 71 ? 16.731 -0.578 -30.584 1.00 90.62 71 CYS A C 1
ATOM 570 O O . CYS A 1 71 ? 15.776 -0.289 -29.861 1.00 90.62 71 CYS A O 1
ATOM 572 N N . LYS A 1 72 ? 17.319 -1.777 -30.522 1.00 92.50 72 LYS A N 1
ATOM 573 C CA . LYS A 1 72 ? 16.936 -2.800 -29.543 1.00 92.50 72 LYS A CA 1
ATOM 574 C C . LYS A 1 72 ? 17.163 -2.309 -28.111 1.00 92.50 72 LYS A C 1
ATOM 576 O O . LYS A 1 72 ? 16.243 -2.359 -27.299 1.00 92.50 72 LYS A O 1
ATOM 581 N N . MET A 1 73 ? 18.339 -1.762 -27.824 1.00 93.75 73 MET A N 1
ATOM 582 C CA . MET A 1 73 ? 18.678 -1.248 -26.497 1.00 93.75 73 MET A CA 1
ATOM 583 C C . MET A 1 73 ? 17.811 -0.048 -26.092 1.00 93.75 73 MET A C 1
ATOM 585 O O . MET A 1 73 ? 17.409 0.059 -24.939 1.00 93.75 73 MET A O 1
ATOM 589 N N . ALA A 1 74 ? 17.468 0.834 -27.032 1.00 91.81 74 ALA A N 1
ATOM 590 C CA . ALA A 1 74 ? 16.570 1.960 -26.790 1.00 91.81 74 ALA A CA 1
ATOM 591 C C . ALA A 1 74 ? 15.146 1.495 -26.431 1.00 91.81 74 ALA A C 1
ATOM 593 O O . ALA A 1 74 ? 14.511 2.066 -25.543 1.00 91.81 74 ALA A O 1
ATOM 594 N N . ASN A 1 75 ? 14.663 0.423 -27.068 1.00 90.81 75 ASN A N 1
ATOM 595 C CA . ASN A 1 75 ? 13.397 -0.210 -26.696 1.00 90.81 75 ASN A CA 1
ATOM 596 C C . ASN A 1 75 ? 13.452 -0.793 -25.279 1.00 90.81 75 ASN A C 1
ATOM 598 O O . ASN A 1 75 ? 12.559 -0.528 -24.477 1.00 90.81 75 ASN A O 1
ATOM 602 N N . GLU A 1 76 ? 14.501 -1.551 -24.957 1.00 94.62 76 GLU A N 1
ATOM 603 C CA . GLU A 1 76 ? 14.700 -2.132 -23.622 1.00 94.62 76 GLU A CA 1
ATOM 604 C C . GLU A 1 76 ? 14.807 -1.044 -22.544 1.00 94.62 76 GLU A C 1
ATOM 606 O O . GLU A 1 76 ? 14.160 -1.133 -21.501 1.00 94.62 76 GLU A O 1
ATOM 611 N N . PHE A 1 77 ? 15.542 0.035 -22.821 1.00 93.19 77 PHE A N 1
ATOM 612 C CA . PHE A 1 77 ? 15.647 1.191 -21.933 1.00 93.19 77 PHE A CA 1
ATOM 613 C C . PHE A 1 77 ? 14.276 1.802 -21.638 1.00 93.19 77 PHE A C 1
ATOM 615 O O . PHE A 1 77 ? 13.933 2.030 -20.478 1.00 93.19 77 PHE A O 1
ATOM 622 N N . ASN A 1 78 ? 13.465 2.030 -22.675 1.00 91.31 78 ASN A N 1
ATOM 623 C CA . ASN A 1 78 ? 12.117 2.552 -22.494 1.00 91.31 78 ASN A CA 1
ATOM 624 C C . ASN A 1 78 ? 11.247 1.590 -21.688 1.00 91.31 78 ASN A C 1
ATOM 626 O O . ASN A 1 78 ? 10.533 2.039 -20.797 1.00 91.31 78 ASN A O 1
ATOM 630 N N . GLN A 1 79 ? 11.312 0.285 -21.942 1.00 94.38 79 GLN A N 1
ATOM 631 C CA . GLN A 1 79 ? 10.563 -0.699 -21.154 1.00 94.38 79 GLN A CA 1
ATOM 632 C C . GLN A 1 79 ? 10.933 -0.628 -19.668 1.00 94.38 79 GLN A C 1
ATOM 634 O O . GLN A 1 79 ? 10.045 -0.553 -18.821 1.00 94.38 79 GLN A O 1
ATOM 639 N N . VAL A 1 80 ? 12.228 -0.560 -19.349 1.00 96.56 80 VAL A N 1
ATOM 640 C CA . VAL A 1 80 ? 12.703 -0.419 -17.965 1.00 96.56 80 VAL A CA 1
ATOM 641 C C . VAL A 1 80 ? 12.248 0.908 -17.351 1.00 96.56 80 VAL A C 1
ATOM 643 O O . VAL A 1 80 ? 11.779 0.916 -16.216 1.00 96.56 80 VAL A O 1
ATOM 646 N N . LYS A 1 81 ? 12.313 2.021 -18.092 1.00 94.44 81 LYS A N 1
ATOM 647 C CA . LYS A 1 81 ? 11.813 3.334 -17.643 1.00 94.44 81 LYS A CA 1
ATOM 648 C C . LYS A 1 81 ? 10.331 3.272 -17.251 1.00 94.44 81 LYS A C 1
ATOM 650 O O . LYS A 1 81 ? 9.963 3.769 -16.189 1.00 94.44 81 LYS A O 1
ATOM 655 N N . HIS A 1 82 ? 9.492 2.646 -18.078 1.00 95.56 82 HIS A N 1
ATOM 656 C CA . HIS A 1 82 ? 8.064 2.478 -17.784 1.00 95.56 82 HIS A CA 1
ATOM 657 C C . HIS A 1 82 ? 7.831 1.574 -16.571 1.00 95.56 82 HIS A C 1
ATOM 659 O O . HIS A 1 82 ? 6.971 1.869 -15.744 1.00 95.56 82 HIS A O 1
ATOM 665 N N . GLU A 1 83 ? 8.610 0.500 -16.437 1.00 98.25 83 GLU A N 1
ATOM 666 C CA . GLU A 1 83 ? 8.505 -0.402 -15.292 1.00 98.25 83 GLU A CA 1
ATOM 667 C C . GLU A 1 83 ? 8.886 0.291 -13.980 1.00 98.25 83 GLU A C 1
ATOM 669 O 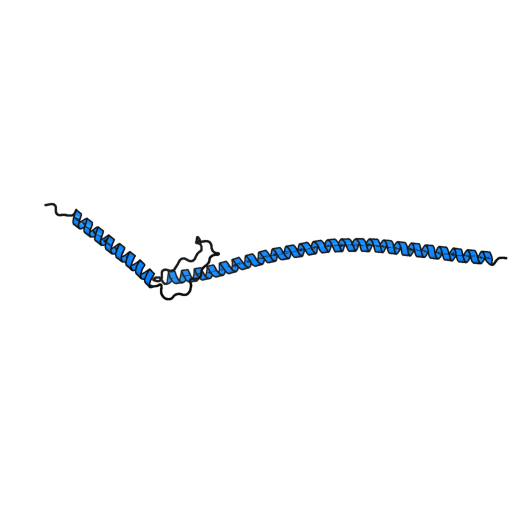O . GLU A 1 83 ? 8.176 0.150 -12.987 1.00 98.25 83 GLU A O 1
ATOM 674 N N . ILE A 1 84 ? 9.953 1.098 -13.982 1.00 98.19 84 ILE A N 1
ATOM 675 C CA . ILE A 1 84 ? 10.342 1.915 -12.826 1.00 98.19 84 ILE A CA 1
ATOM 676 C C . ILE A 1 84 ? 9.191 2.842 -12.425 1.00 98.19 84 ILE A C 1
ATOM 678 O O . ILE A 1 84 ? 8.792 2.830 -11.263 1.00 98.19 84 ILE A O 1
ATOM 682 N N . ALA A 1 85 ? 8.615 3.584 -13.376 1.00 98.00 85 ALA A N 1
ATOM 683 C CA . ALA A 1 85 ? 7.498 4.488 -13.097 1.00 98.00 85 ALA A CA 1
ATOM 684 C C . ALA A 1 85 ? 6.289 3.742 -12.504 1.00 98.00 85 ALA A C 1
ATOM 686 O O . ALA A 1 85 ? 5.729 4.159 -11.492 1.00 98.00 85 ALA A O 1
ATOM 687 N N . ARG A 1 86 ? 5.940 2.580 -13.072 1.00 98.56 86 ARG A N 1
ATOM 688 C CA . ARG A 1 86 ? 4.854 1.729 -12.567 1.00 98.56 86 ARG A CA 1
ATOM 689 C C . ARG A 1 86 ? 5.102 1.269 -11.129 1.00 98.56 86 ARG A C 1
ATOM 691 O O . ARG A 1 86 ? 4.183 1.280 -10.311 1.00 98.56 86 ARG A O 1
ATOM 698 N N . LEU A 1 87 ? 6.329 0.856 -10.814 1.00 98.81 87 LEU A N 1
ATOM 699 C CA . LEU A 1 87 ? 6.706 0.431 -9.464 1.00 98.81 87 LEU A CA 1
ATOM 700 C C . LEU A 1 87 ? 6.680 1.596 -8.469 1.00 98.81 87 LEU A C 1
ATOM 702 O O . LEU A 1 87 ? 6.235 1.421 -7.334 1.00 98.81 87 LEU A O 1
ATOM 706 N N . GLU A 1 88 ? 7.126 2.783 -8.878 1.00 98.75 88 GLU A N 1
ATOM 707 C CA . GLU A 1 88 ? 7.061 3.989 -8.052 1.00 98.75 88 GLU A CA 1
ATOM 708 C C . GLU A 1 88 ? 5.621 4.390 -7.735 1.00 98.75 88 GLU A C 1
ATOM 710 O O . GLU A 1 88 ? 5.323 4.735 -6.590 1.00 98.75 88 GLU A O 1
ATOM 715 N N . ASP A 1 89 ? 4.720 4.302 -8.711 1.00 98.69 89 ASP A N 1
ATOM 716 C CA . ASP A 1 89 ? 3.306 4.595 -8.500 1.00 98.69 89 ASP A CA 1
ATOM 717 C C . ASP A 1 89 ? 2.650 3.557 -7.585 1.00 98.69 89 ASP A C 1
ATOM 719 O O . ASP A 1 89 ? 2.029 3.937 -6.589 1.00 98.69 89 ASP A O 1
ATOM 723 N N . ARG A 1 90 ? 2.908 2.257 -7.793 1.00 98.62 90 ARG A N 1
ATOM 724 C CA . ARG A 1 90 ? 2.401 1.217 -6.882 1.00 98.62 90 ARG A CA 1
ATOM 725 C C . ARG A 1 90 ? 2.933 1.382 -5.457 1.00 98.62 90 ARG A C 1
ATOM 727 O O . ARG A 1 90 ? 2.217 1.122 -4.494 1.00 98.62 90 ARG A O 1
ATOM 734 N N . LYS A 1 91 ? 4.178 1.838 -5.291 1.00 98.75 91 LYS A N 1
ATOM 735 C CA . LYS A 1 91 ? 4.738 2.145 -3.967 1.00 98.75 91 LYS A CA 1
ATOM 736 C C . LYS A 1 91 ? 3.974 3.281 -3.281 1.00 98.75 91 LYS A C 1
ATOM 738 O O . LYS A 1 91 ? 3.727 3.186 -2.082 1.00 98.75 91 LYS A O 1
ATOM 743 N N . LYS A 1 92 ? 3.599 4.338 -4.011 1.00 98.69 92 LYS A N 1
ATOM 744 C CA . LYS A 1 92 ? 2.803 5.450 -3.460 1.00 98.69 92 LYS A CA 1
ATOM 745 C C . LYS A 1 92 ? 1.409 4.983 -3.043 1.00 98.69 92 LYS A C 1
ATOM 747 O O . LYS A 1 92 ? 0.962 5.357 -1.965 1.00 98.69 92 LYS A O 1
ATOM 752 N N . GLU A 1 93 ? 0.762 4.146 -3.853 1.00 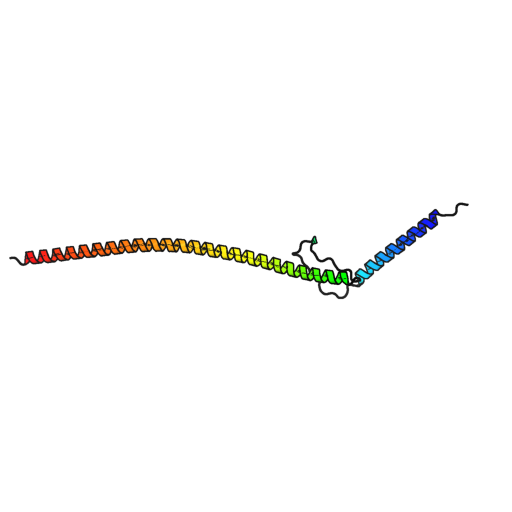98.69 93 GLU A N 1
ATOM 753 C CA . GLU A 1 93 ? -0.535 3.539 -3.516 1.00 98.69 93 GLU A CA 1
ATOM 754 C C . GLU A 1 93 ? -0.451 2.722 -2.224 1.00 98.69 93 GLU A C 1
ATOM 756 O O . GLU A 1 93 ? -1.215 2.963 -1.297 1.00 98.69 93 GLU A O 1
ATOM 761 N N . LEU A 1 94 ? 0.539 1.831 -2.113 1.00 98.75 94 LEU A N 1
ATOM 762 C CA . LEU A 1 94 ? 0.749 1.023 -0.907 1.00 98.75 94 LEU A CA 1
ATOM 763 C C . LEU A 1 94 ? 1.015 1.880 0.337 1.00 98.75 94 LEU A C 1
ATOM 765 O O . LEU A 1 94 ? 0.571 1.543 1.430 1.00 98.75 94 LEU A O 1
ATOM 769 N N . MET A 1 95 ? 1.737 2.994 0.194 1.00 98.62 95 MET A N 1
ATOM 770 C CA . MET A 1 95 ? 1.930 3.932 1.302 1.00 98.62 95 MET A CA 1
ATOM 771 C C . MET A 1 95 ? 0.617 4.596 1.730 1.00 98.62 95 MET A C 1
ATOM 773 O O . MET A 1 95 ? 0.420 4.804 2.923 1.00 98.62 95 MET A O 1
ATOM 777 N N . ALA A 1 96 ? -0.266 4.929 0.787 1.00 98.62 96 ALA A N 1
ATOM 778 C CA . ALA A 1 96 ? -1.581 5.475 1.105 1.00 98.62 96 ALA A CA 1
ATOM 779 C C . ALA A 1 96 ? -2.467 4.437 1.814 1.00 98.62 96 ALA A C 1
ATOM 781 O O . ALA A 1 96 ? -3.049 4.762 2.845 1.00 98.62 96 ALA A O 1
ATOM 782 N N . GLU A 1 97 ? -2.488 3.190 1.327 1.00 98.56 97 GLU A N 1
ATOM 783 C CA . GLU A 1 97 ? -3.192 2.063 1.965 1.00 98.56 97 GLU A CA 1
ATOM 784 C C . GLU A 1 97 ? -2.717 1.870 3.424 1.00 98.56 97 GLU A C 1
ATOM 786 O O . GLU A 1 97 ? -3.529 1.825 4.345 1.00 98.56 97 GLU A O 1
ATOM 791 N N . LEU A 1 98 ? -1.399 1.872 3.669 1.00 98.62 98 LEU A N 1
ATOM 792 C CA . LEU A 1 98 ? -0.836 1.741 5.023 1.00 98.62 98 LEU A CA 1
ATOM 793 C C . LEU A 1 98 ? -1.243 2.876 5.974 1.00 98.62 98 LEU A C 1
ATOM 795 O O . LEU A 1 98 ? -1.465 2.634 7.160 1.00 98.62 98 LEU A O 1
ATOM 799 N N . LEU A 1 99 ? -1.329 4.113 5.479 1.00 98.44 99 LEU A N 1
ATOM 800 C CA . LEU A 1 99 ? -1.768 5.256 6.288 1.00 98.44 99 LEU A CA 1
ATOM 801 C C . LEU A 1 99 ? -3.255 5.155 6.656 1.00 98.44 99 LEU A C 1
ATOM 803 O O . LEU A 1 99 ? -3.652 5.560 7.752 1.00 98.44 99 LEU A O 1
ATOM 807 N N . GLU A 1 100 ? -4.084 4.622 5.758 1.00 98.44 100 GLU A N 1
ATOM 808 C CA . GLU A 1 100 ? -5.493 4.351 6.048 1.00 98.44 100 GLU A CA 1
ATOM 809 C C . GLU A 1 100 ? -5.647 3.249 7.103 1.00 98.44 100 GLU A C 1
ATOM 811 O O . GLU A 1 100 ? -6.423 3.419 8.049 1.00 98.44 100 GLU A O 1
ATOM 816 N N . ASP A 1 101 ? -4.859 2.177 7.005 1.00 98.44 101 ASP A N 1
ATOM 817 C CA . ASP A 1 101 ? -4.835 1.093 7.991 1.00 98.44 101 ASP A CA 1
ATOM 818 C C . ASP A 1 101 ? -4.372 1.575 9.375 1.00 98.44 101 ASP A C 1
ATOM 820 O O . ASP A 1 101 ? -4.958 1.202 10.395 1.00 98.44 101 ASP A O 1
ATOM 824 N N . GLU A 1 102 ? -3.359 2.446 9.442 1.00 98.38 102 GLU A N 1
ATOM 825 C CA . GLU A 1 102 ? -2.905 3.047 10.703 1.00 98.38 102 GLU A CA 1
ATOM 826 C C . GLU A 1 102 ? -4.026 3.862 11.362 1.00 98.38 102 GLU A C 1
ATOM 828 O O . GLU A 1 102 ? -4.303 3.706 12.555 1.00 98.38 102 GLU A O 1
ATOM 833 N N . LYS A 1 103 ? -4.744 4.670 10.574 1.00 98.19 103 LYS A N 1
ATOM 834 C CA . LYS A 1 103 ? -5.909 5.415 11.059 1.00 98.19 103 LYS A CA 1
ATOM 835 C C . LYS A 1 103 ? -7.009 4.477 11.556 1.00 98.19 103 LYS A C 1
ATOM 837 O O . LYS A 1 103 ? -7.587 4.727 12.612 1.00 98.19 103 LYS A O 1
ATOM 842 N N . ALA A 1 104 ? -7.301 3.403 10.824 1.00 98.25 104 ALA A N 1
ATOM 843 C CA . ALA A 1 104 ? -8.284 2.413 11.249 1.00 98.25 104 ALA A CA 1
ATOM 844 C C . ALA A 1 104 ? -7.870 1.749 12.572 1.00 98.25 104 ALA A C 1
ATOM 846 O O . ALA A 1 104 ? -8.696 1.624 13.472 1.00 98.25 104 ALA A O 1
ATOM 847 N N . SER A 1 105 ? -6.591 1.399 12.729 1.00 98.38 105 SER A N 1
ATOM 848 C CA . SER A 1 105 ? -6.031 0.838 13.964 1.00 98.38 105 SER A CA 1
ATOM 849 C C . SER A 1 105 ? -6.208 1.776 15.165 1.00 98.38 105 SER A C 1
ATOM 851 O O . SER A 1 105 ? -6.633 1.344 16.238 1.00 98.38 105 SER A O 1
ATOM 853 N N . MET A 1 106 ? -5.979 3.081 14.982 1.00 98.25 106 MET A N 1
ATOM 854 C CA . MET A 1 106 ? -6.239 4.080 16.025 1.00 98.25 106 MET A CA 1
ATOM 855 C C . MET A 1 106 ? -7.719 4.134 16.428 1.00 98.25 106 MET A C 1
ATOM 857 O O . MET A 1 106 ? -8.034 4.223 17.615 1.00 98.25 106 MET A O 1
ATOM 861 N N . GLU A 1 107 ? -8.634 4.058 15.459 1.00 98.31 107 GLU A N 1
ATOM 862 C CA . GLU A 1 107 ? -10.071 4.009 15.743 1.00 98.31 107 GLU A CA 1
ATOM 863 C C . GLU A 1 107 ? -10.469 2.717 16.463 1.00 98.31 107 GLU A C 1
ATOM 865 O O . GLU A 1 107 ? -11.252 2.768 17.410 1.00 98.31 107 GLU A O 1
ATOM 870 N N . PHE A 1 108 ? -9.897 1.570 16.085 1.00 98.44 108 PHE A N 1
ATOM 871 C CA . PHE A 1 108 ? -10.097 0.313 16.808 1.00 98.44 108 PHE A CA 1
ATOM 872 C C . PHE A 1 108 ? -9.651 0.425 18.267 1.00 98.44 108 PHE A C 1
ATOM 874 O O . PHE A 1 108 ? -10.435 0.096 19.154 1.00 98.44 108 PHE A O 1
ATOM 881 N N . ALA A 1 109 ? -8.461 0.971 18.533 1.00 98.50 109 ALA A N 1
ATOM 882 C CA . ALA A 1 109 ? -7.978 1.183 19.898 1.00 98.50 109 ALA A CA 1
ATOM 883 C C . ALA A 1 109 ? -8.903 2.115 20.708 1.00 98.50 109 ALA A C 1
ATOM 885 O O . ALA A 1 109 ? -9.156 1.878 21.890 1.00 98.50 109 ALA A O 1
ATOM 886 N N . ARG A 1 110 ? -9.459 3.155 20.067 1.00 98.62 110 ARG A N 1
ATOM 887 C CA . ARG A 1 110 ? -10.457 4.041 20.687 1.00 98.62 110 ARG A CA 1
ATOM 888 C C . ARG A 1 110 ? -11.729 3.278 21.072 1.00 98.62 110 ARG A C 1
ATOM 890 O O . ARG A 1 110 ? -12.226 3.463 22.181 1.00 98.62 110 ARG A O 1
ATOM 897 N N . TYR A 1 111 ? -12.242 2.424 20.185 1.00 98.69 111 TYR A N 1
ATOM 898 C CA . TYR A 1 111 ? -13.427 1.609 20.463 1.00 98.69 111 TYR A CA 1
ATOM 899 C C . TYR A 1 111 ? -13.183 0.546 21.536 1.00 98.69 111 TYR A C 1
ATOM 901 O O . TYR A 1 111 ? -14.071 0.298 22.348 1.00 98.69 111 TYR A O 1
ATOM 909 N N . GLU A 1 112 ? -12.000 -0.070 21.571 1.00 98.81 112 GLU A N 1
ATOM 910 C CA . GLU A 1 112 ? -11.637 -1.032 22.617 1.00 98.81 112 GLU A CA 1
ATOM 911 C C . GLU A 1 112 ? -11.653 -0.387 24.006 1.00 98.81 112 GLU A C 1
ATOM 913 O O . GLU A 1 112 ? -12.195 -0.966 24.951 1.00 98.81 112 GLU A O 1
ATOM 918 N N . GLU A 1 113 ? -11.123 0.831 24.129 1.00 98.69 113 GLU A N 1
ATOM 919 C CA . GLU A 1 113 ? -11.137 1.564 25.393 1.00 98.69 113 GLU A CA 1
ATOM 920 C C . GLU A 1 113 ? -12.557 1.975 25.807 1.00 98.69 113 GLU A C 1
ATOM 922 O O . GLU A 1 113 ? -12.944 1.791 26.962 1.00 98.69 113 GLU A O 1
ATOM 927 N N . GLU A 1 114 ? -13.371 2.468 24.870 1.00 98.75 114 GLU A N 1
ATOM 928 C CA . GLU A 1 114 ? -14.777 2.793 25.137 1.00 98.75 114 GLU A CA 1
ATOM 929 C C . GLU A 1 114 ? -15.558 1.553 25.593 1.00 98.75 114 GLU A C 1
ATOM 931 O O . GLU A 1 114 ? -16.270 1.589 26.600 1.00 98.75 114 GLU A O 1
ATOM 936 N N . TYR A 1 115 ? -15.372 0.426 24.906 1.00 98.75 115 TYR A N 1
ATOM 937 C CA . TYR A 1 115 ? -15.983 -0.844 25.277 1.00 98.75 115 TYR A CA 1
ATOM 938 C C . TYR A 1 115 ? -15.555 -1.300 26.677 1.00 98.75 115 TYR A C 1
ATOM 940 O O . TYR A 1 115 ? -16.391 -1.768 27.458 1.00 98.75 115 TYR A O 1
ATOM 948 N N . ARG A 1 116 ? -14.271 -1.143 27.025 1.00 98.75 116 ARG A N 1
ATOM 949 C CA . ARG A 1 116 ? -13.743 -1.468 28.355 1.00 98.75 116 ARG A CA 1
ATOM 950 C C . ARG A 1 116 ? -14.431 -0.641 29.442 1.00 98.75 116 ARG A C 1
ATOM 952 O O . ARG A 1 116 ? -14.913 -1.221 30.415 1.00 98.75 116 ARG A O 1
ATOM 959 N N . ILE A 1 117 ? -14.518 0.678 29.256 1.00 98.81 117 ILE A N 1
ATOM 960 C CA . ILE A 1 117 ? -15.170 1.600 30.201 1.00 98.81 117 ILE A CA 1
ATOM 961 C C . ILE A 1 117 ? -16.648 1.239 30.371 1.00 98.81 117 ILE A C 1
ATOM 963 O O . ILE A 1 117 ? -17.120 1.075 31.496 1.00 98.81 117 ILE A O 1
ATOM 967 N N . LEU A 1 118 ? -17.374 1.055 29.265 1.00 98.88 118 LEU A N 1
ATOM 968 C CA . LEU A 1 118 ? -18.795 0.702 29.300 1.00 98.88 118 LEU A CA 1
ATOM 969 C C . LEU A 1 118 ? -19.037 -0.647 29.984 1.00 98.88 118 LEU A C 1
ATOM 971 O O . LEU A 1 118 ? -20.017 -0.808 30.711 1.00 98.88 118 LEU A O 1
ATOM 975 N N . THR A 1 119 ? -18.148 -1.617 29.773 1.00 98.81 119 THR A N 1
ATOM 976 C CA . THR A 1 119 ? -18.229 -2.928 30.428 1.00 98.81 119 THR A CA 1
ATOM 977 C C . THR A 1 119 ? -18.063 -2.801 31.941 1.00 98.81 119 THR A C 1
ATOM 979 O O . THR A 1 119 ? -18.836 -3.398 32.692 1.00 98.81 119 THR A O 1
ATOM 982 N N . GLU A 1 120 ? -17.094 -2.006 32.393 1.00 98.75 120 GLU A N 1
ATOM 983 C CA . GLU A 1 120 ? -16.857 -1.741 33.815 1.00 98.75 120 GLU A CA 1
ATOM 984 C C . GLU A 1 120 ? -18.051 -1.020 34.460 1.00 98.75 120 GLU A C 1
ATOM 986 O O . GLU A 1 120 ? -18.556 -1.444 35.502 1.00 98.75 120 GLU A O 1
ATOM 991 N N . GLU A 1 121 ? -18.571 0.026 33.814 1.00 98.75 121 GLU A N 1
ATOM 992 C CA . GLU A 1 121 ? -19.743 0.756 34.301 1.00 98.75 121 GLU A CA 1
ATOM 993 C C . GLU A 1 121 ? -20.981 -0.148 34.387 1.00 98.75 121 GLU A C 1
ATOM 995 O O . GLU A 1 121 ? -21.696 -0.140 35.391 1.00 98.75 121 GLU A O 1
ATOM 1000 N N . ASN A 1 122 ? -21.205 -0.991 33.378 1.00 98.75 122 ASN A N 1
ATOM 1001 C CA . ASN A 1 122 ? -22.315 -1.937 33.369 1.00 98.75 122 ASN A CA 1
ATOM 1002 C C . ASN A 1 122 ? -22.217 -2.938 34.534 1.00 98.75 122 ASN A C 1
ATOM 1004 O O . ASN A 1 122 ? -23.189 -3.138 35.264 1.00 98.75 122 ASN A O 1
ATOM 1008 N N . GLN A 1 123 ? -21.032 -3.507 34.775 1.00 98.81 123 GLN A N 1
ATOM 1009 C CA . GLN A 1 123 ? -20.796 -4.410 35.907 1.00 98.81 123 GLN A CA 1
ATOM 1010 C C . GLN A 1 123 ? -21.058 -3.730 37.259 1.00 98.81 123 GLN A C 1
ATOM 1012 O O . GLN A 1 123 ? -21.687 -4.321 38.147 1.00 98.81 123 GLN A O 1
ATOM 1017 N N . ASN A 1 124 ? -20.640 -2.472 37.405 1.00 98.75 124 ASN A N 1
ATOM 1018 C CA . ASN A 1 124 ? -20.911 -1.680 38.601 1.00 98.75 124 ASN A CA 1
ATOM 1019 C C . ASN A 1 124 ? -22.418 -1.462 38.801 1.00 98.75 124 ASN A C 1
ATOM 1021 O O . ASN A 1 124 ? -22.939 -1.685 39.897 1.00 98.75 124 ASN A O 1
ATOM 1025 N N . LEU A 1 125 ? -23.146 -1.098 37.741 1.00 98.81 125 LEU A N 1
ATOM 1026 C CA . LEU A 1 125 ? -24.597 -0.908 37.793 1.00 98.81 125 LEU A CA 1
ATOM 1027 C C . LEU A 1 125 ? -25.343 -2.199 38.146 1.00 98.81 125 LEU A C 1
ATOM 1029 O O . LEU A 1 125 ? -26.255 -2.163 38.974 1.00 98.81 125 LEU A O 1
ATOM 1033 N N . ILE A 1 126 ? -24.940 -3.340 37.579 1.00 98.75 126 ILE A N 1
ATOM 1034 C CA . ILE A 1 126 ? -25.505 -4.655 37.920 1.00 98.75 126 ILE A CA 1
ATOM 1035 C C . ILE A 1 126 ? -25.313 -4.950 39.410 1.00 98.75 126 ILE A C 1
ATOM 1037 O O . ILE A 1 126 ? -26.255 -5.383 40.081 1.00 98.75 126 ILE A O 1
ATOM 1041 N N . THR A 1 127 ? -24.118 -4.680 39.938 1.00 98.69 127 THR A N 1
ATOM 1042 C CA . THR A 1 127 ? -23.792 -4.903 41.352 1.00 98.69 127 THR A CA 1
ATOM 1043 C C . THR A 1 127 ? -24.686 -4.054 42.254 1.00 98.69 127 THR A C 1
ATOM 1045 O O . THR A 1 127 ? -25.394 -4.593 43.107 1.00 98.69 127 THR A O 1
ATOM 1048 N N . VAL A 1 128 ? -24.754 -2.741 42.006 1.00 98.69 128 VAL A N 1
ATOM 1049 C CA . VAL A 1 128 ? -25.599 -1.816 42.779 1.00 98.69 128 VAL A CA 1
ATOM 1050 C C . VAL A 1 128 ? -27.077 -2.201 42.686 1.00 98.69 128 VAL A C 1
ATOM 1052 O O . VAL A 1 128 ? -27.782 -2.192 43.696 1.00 98.69 128 VAL A O 1
ATOM 1055 N N . HIS A 1 129 ? -27.563 -2.567 41.498 1.00 98.56 129 HIS A N 1
ATOM 1056 C CA . HIS A 1 129 ? -28.938 -3.024 41.313 1.00 98.56 129 HIS A CA 1
ATOM 1057 C C . HIS A 1 129 ? -29.235 -4.269 42.162 1.00 98.56 129 HIS A C 1
ATOM 1059 O O . HIS A 1 129 ? -30.250 -4.310 42.861 1.00 98.56 129 HIS A O 1
ATOM 1065 N N . SER A 1 130 ? -28.337 -5.25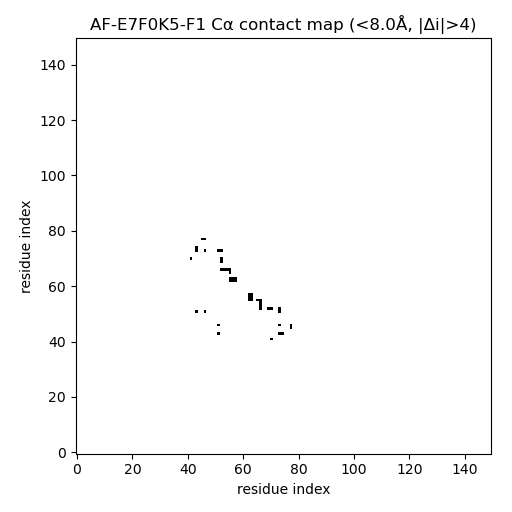9 42.151 1.00 98.44 130 SER A N 1
ATOM 1066 C CA . SER A 1 130 ? -28.468 -6.483 42.948 1.00 98.44 130 SER A CA 1
ATOM 1067 C C . SER A 1 130 ? -28.500 -6.191 44.452 1.00 98.44 130 SER A C 1
ATOM 1069 O O . SER A 1 130 ? -29.379 -6.680 45.164 1.00 98.44 130 SER A O 1
ATOM 1071 N N . GLU A 1 131 ? -27.592 -5.346 44.944 1.00 98.50 131 GLU A N 1
ATOM 1072 C CA . GLU A 1 131 ? -27.559 -4.941 46.353 1.00 98.50 131 GLU A CA 1
ATOM 1073 C C . GLU A 1 131 ? -28.852 -4.235 46.775 1.00 98.50 131 GLU A C 1
ATOM 1075 O O . GLU A 1 131 ? -29.431 -4.541 47.822 1.00 98.50 131 GLU A O 1
ATOM 1080 N N . ARG A 1 132 ? -29.344 -3.302 45.951 1.00 98.38 132 ARG A N 1
ATOM 1081 C CA . ARG A 1 132 ? -30.591 -2.574 46.218 1.00 98.38 132 ARG A CA 1
ATOM 1082 C C . ARG A 1 132 ? -31.797 -3.510 46.212 1.00 98.38 132 ARG A C 1
ATOM 1084 O O . ARG A 1 132 ? -32.645 -3.395 47.096 1.00 98.38 132 ARG A O 1
ATOM 1091 N N . ALA A 1 133 ? -31.855 -4.469 45.289 1.00 98.31 133 ALA A N 1
ATOM 1092 C CA . ALA A 1 133 ? -32.904 -5.487 45.265 1.00 98.31 133 ALA A CA 1
ATOM 1093 C C . ALA A 1 133 ? -32.909 -6.332 46.553 1.00 98.31 133 ALA A C 1
ATOM 1095 O O . ALA A 1 133 ? -33.965 -6.543 47.154 1.00 98.31 133 ALA A O 1
ATOM 1096 N N . GLN A 1 134 ? -31.734 -6.745 47.038 1.00 98.25 134 GLN A N 1
ATOM 1097 C CA . GLN A 1 134 ? -31.609 -7.500 48.289 1.00 98.25 134 GLN A CA 1
ATOM 1098 C C . GLN A 1 134 ? -32.027 -6.676 49.520 1.00 98.25 134 GLN A C 1
ATOM 1100 O O . GLN A 1 134 ? -32.690 -7.189 50.431 1.00 98.25 134 GLN A O 1
ATOM 1105 N N . GLN A 1 135 ? -31.670 -5.390 49.553 1.00 97.94 135 GLN A N 1
ATOM 1106 C CA . GLN A 1 135 ? -32.091 -4.470 50.612 1.00 97.94 135 GLN A CA 1
ATOM 1107 C C . GLN A 1 135 ? -33.618 -4.317 50.649 1.00 97.94 135 GLN A C 1
ATOM 1109 O O . GLN A 1 135 ? -34.217 -4.387 51.725 1.00 97.94 135 GLN A O 1
ATOM 1114 N N . LEU A 1 136 ? -34.256 -4.170 49.484 1.00 98.00 136 LEU A N 1
ATOM 1115 C CA . LEU A 1 136 ? -35.713 -4.080 49.373 1.00 98.00 136 LEU A CA 1
ATOM 1116 C C . LEU A 1 136 ? -36.412 -5.355 49.864 1.00 98.00 136 LEU A C 1
ATOM 1118 O O . LEU A 1 136 ? -37.373 -5.262 50.630 1.00 98.00 136 LEU A O 1
ATOM 1122 N N . GLU A 1 137 ? -35.908 -6.537 49.502 1.00 97.19 137 GLU A N 1
ATOM 1123 C CA . GLU A 1 137 ? -36.482 -7.804 49.975 1.00 97.19 137 GLU A CA 1
ATOM 1124 C C . GLU A 1 137 ? -36.344 -7.955 51.498 1.00 97.19 137 GLU A C 1
ATOM 1126 O O . GLU A 1 137 ? -37.284 -8.356 52.185 1.00 97.19 137 GLU A O 1
ATOM 1131 N N . THR A 1 138 ? -35.209 -7.535 52.064 1.00 97.06 138 THR A N 1
ATOM 1132 C CA . THR A 1 138 ? -35.004 -7.548 53.521 1.00 97.06 138 THR A CA 1
ATOM 1133 C C . THR A 1 138 ? -36.029 -6.668 54.240 1.0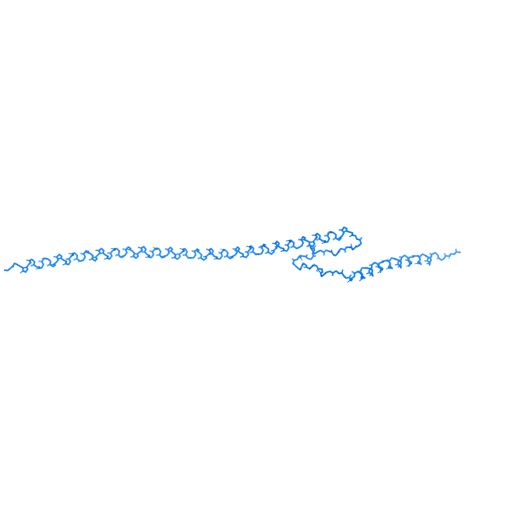0 97.06 138 THR A C 1
ATOM 1135 O O . THR A 1 138 ? -36.641 -7.096 55.224 1.00 97.06 138 THR A O 1
ATOM 1138 N N . LEU A 1 139 ? -36.265 -5.449 53.741 1.00 96.56 139 LEU A N 1
ATOM 1139 C CA . LEU A 1 139 ? -37.266 -4.536 54.302 1.00 96.56 139 LEU A CA 1
ATOM 1140 C C . LEU A 1 139 ? -38.684 -5.113 54.220 1.00 96.56 139 LEU A C 1
ATOM 1142 O O . LEU A 1 139 ? -39.445 -4.999 55.185 1.00 96.56 139 LEU A O 1
ATOM 1146 N N . ARG A 1 140 ? -39.025 -5.771 53.107 1.00 95.94 140 ARG A N 1
ATOM 1147 C CA . ARG A 1 140 ? -40.310 -6.454 52.919 1.00 95.94 140 ARG A CA 1
ATOM 1148 C C . ARG A 1 140 ? -40.524 -7.575 53.940 1.00 95.94 140 ARG A C 1
ATOM 1150 O O . ARG A 1 140 ? -41.596 -7.665 54.533 1.00 95.94 140 ARG A O 1
ATOM 1157 N N . VAL A 1 141 ? -39.512 -8.404 54.196 1.00 94.75 141 VAL A N 1
ATOM 1158 C CA . VAL A 1 141 ? -39.604 -9.482 55.198 1.00 94.75 141 VAL A CA 1
ATOM 1159 C C . VAL A 1 141 ? -39.757 -8.915 56.615 1.00 94.75 141 VAL A C 1
ATOM 1161 O O . VAL A 1 141 ? -40.543 -9.432 57.414 1.00 94.75 141 VAL A O 1
ATOM 1164 N N . ILE A 1 142 ? -39.033 -7.840 56.949 1.00 92.94 142 ILE A N 1
ATOM 1165 C CA . ILE A 1 142 ? -39.133 -7.188 58.266 1.00 92.94 142 ILE A CA 1
ATOM 1166 C C . ILE A 1 142 ? -40.529 -6.593 58.485 1.00 92.94 142 ILE A C 1
ATOM 1168 O O . ILE A 1 142 ? -41.088 -6.749 59.574 1.00 92.94 142 ILE A O 1
ATOM 1172 N N . SER A 1 143 ? -41.102 -5.922 57.482 1.00 91.00 143 SER A N 1
ATOM 1173 C CA . SER A 1 143 ? -42.430 -5.311 57.610 1.00 91.00 143 SER A CA 1
ATOM 1174 C C . SER A 1 143 ? -43.528 -6.360 57.810 1.00 91.00 143 SER A C 1
ATOM 1176 O O . SER A 1 143 ? -44.376 -6.186 58.685 1.00 91.00 143 SER A O 1
ATOM 1178 N N . GLN A 1 144 ? -43.454 -7.493 57.105 1.00 88.44 144 GLN A N 1
ATOM 1179 C CA . GLN A 1 144 ? -44.381 -8.618 57.277 1.00 88.44 144 GLN A CA 1
ATOM 1180 C C . GLN A 1 144 ? -44.306 -9.235 58.681 1.00 88.44 144 GLN A C 1
ATOM 1182 O O . GLN A 1 144 ? -45.338 -9.472 59.307 1.00 88.44 144 GLN A O 1
ATOM 1187 N N . LYS A 1 145 ? -43.097 -9.441 59.224 1.00 84.12 145 LYS A N 1
ATOM 1188 C CA . LYS A 1 145 ? -42.922 -9.982 60.586 1.00 84.12 145 LYS A CA 1
ATOM 1189 C C . LYS A 1 145 ? -43.511 -9.073 61.666 1.00 84.12 145 LYS A C 1
ATOM 1191 O O . LYS A 1 145 ? -44.036 -9.575 62.651 1.00 84.12 145 LYS A O 1
ATOM 1196 N N . ARG A 1 146 ? -43.444 -7.749 61.486 1.00 77.44 146 ARG A N 1
ATOM 1197 C CA . ARG A 1 146 ? -44.006 -6.776 62.440 1.00 77.44 146 ARG A CA 1
ATOM 1198 C C . ARG A 1 146 ? -45.533 -6.691 62.393 1.00 77.44 146 ARG A C 1
ATOM 1200 O O . ARG A 1 146 ? -46.131 -6.354 63.404 1.00 77.44 146 ARG A O 1
ATOM 1207 N N . GLN A 1 147 ? -46.161 -7.001 61.259 1.00 66.38 147 GLN A N 1
ATOM 1208 C CA . GLN A 1 147 ? -47.625 -7.001 61.118 1.00 66.38 147 GLN A CA 1
ATOM 1209 C C . GLN A 1 147 ? -48.287 -8.306 61.594 1.00 66.38 147 GLN A C 1
ATOM 1211 O O . GLN A 1 147 ? -49.468 -8.296 61.916 1.00 66.38 147 GLN A O 1
ATOM 1216 N N . GLY A 1 148 ? -47.541 -9.415 61.672 1.00 58.03 148 GLY A N 1
ATOM 1217 C CA . GLY A 1 148 ? -48.031 -10.701 62.191 1.00 58.03 148 GLY A CA 1
ATOM 1218 C C . GLY A 1 148 ? -47.983 -10.857 63.718 1.00 58.03 148 GLY A C 1
ATOM 1219 O O . GLY A 1 148 ? -48.351 -11.910 64.227 1.00 58.03 148 GLY A O 1
ATOM 1220 N N . SER A 1 149 ? -47.511 -9.844 64.453 1.00 56.03 149 SER A N 1
ATOM 1221 C CA . SER A 1 149 ? -47.542 -9.793 65.921 1.00 56.03 149 SER A CA 1
ATOM 1222 C C . SER A 1 149 ? -48.593 -8.777 66.386 1.00 56.03 149 SER A C 1
ATOM 1224 O O . SER A 1 149 ? -48.272 -7.634 66.708 1.00 56.03 149 SER A O 1
ATOM 1226 N N . SER A 1 150 ? -49.861 -9.183 66.387 1.00 48.81 150 SER A N 1
ATOM 1227 C CA . SER A 1 150 ? -50.972 -8.556 67.121 1.00 48.81 150 SER A CA 1
ATOM 1228 C C . SER A 1 150 ? -51.922 -9.633 67.608 1.00 48.81 150 SER A C 1
ATOM 1230 O O . SER A 1 150 ? -52.096 -10.621 66.861 1.00 48.81 150 SER A O 1
#

Organism: Danio rerio (NCBI:txid7955)

Solvent-accessible surface area (backbone atoms only — not comparable to full-atom values): 8684 Å² total; per-residue (Å²): 139,84,77,64,62,67,59,57,53,50,50,54,50,52,52,54,50,49,53,50,49,49,51,53,48,49,54,52,50,56,65,58,67,68,74,71,86,75,76,86,76,88,77,65,88,90,50,57,80,91,71,53,71,63,85,50,50,87,91,37,69,68,40,46,50,53,32,52,53,41,50,51,51,53,51,52,49,49,53,51,53,53,50,52,52,53,51,54,51,54,49,53,52,53,53,52,54,52,54,52,49,51,53,50,52,53,51,50,54,53,50,53,50,51,51,51,53,53,50,54,52,49,54,51,50,53,50,54,52,52,53,51,53,52,53,50,53,51,52,53,54,54,55,54,60,61,69,72,69,122

Secondary structure (DSSP, 8-state):
----HHHHHHHHHHHHHHHHHHHHHHHHHHHHHTTSS-PPPPP-TTS-GGGSPPPP-TT-HHHHHHHHHHHHHHHHHHHHHHHHHHHHHHHHHHHHHHHHHHHHHHHHHHHHHHHHHHHHHHHHHHHHHHHHHHHHHHHHHHHHHHHS--